Protein AF-U9TVP6-F1 (afdb_monomer_lite)

pLDDT: mean 78.72, std 11.28, range [47.72, 93.12]

Secondary structure (DSSP, 8-state):
-BHHHHHHHHHHHTHHHHGGG---GGG-EEEEEE----TT-HHHHHHHT--TTS-HHHHHHHTTPEEPPTT-BHHHHTTSS-TTEEEEEEPPPP---

Organism: Rhizophagus irregularis (strain DAOM 181602 / DAOM 197198 / MUCL 43194) (NCBI:txid747089)

Radius of gyration: 14.05 Å; chains: 1; bounding box: 32×32×34 Å

Sequence (97 aa):
MTVAELKDMIYEKNKNDFKDKKFDANKLNLWLVDIPYDTENVQLRTLQNRSRDMDEENIIQELGGEKLSPVDDIGDIFRYDSKNIRIIVQPPPPATT

Structure (mmCIF, N/CA/C/O backbone):
data_AF-U9TVP6-F1
#
_entry.id   AF-U9TVP6-F1
#
loop_
_atom_site.group_PDB
_atom_site.id
_atom_site.type_symbol
_atom_site.label_atom_id
_atom_site.label_alt_id
_atom_site.label_comp_id
_atom_site.label_asym_id
_atom_site.label_entity_id
_atom_site.label_seq_id
_atom_site.pdbx_PDB_ins_code
_atom_site.Cartn_x
_atom_site.Cartn_y
_atom_site.Cartn_z
_atom_site.occupancy
_atom_site.B_iso_or_equiv
_atom_site.auth_seq_id
_atom_site.auth_comp_id
_atom_site.auth_asym_id
_atom_site.auth_atom_id
_atom_site.pdbx_PDB_model_num
ATOM 1 N N . MET A 1 1 ? -0.173 -12.227 -3.078 1.00 87.44 1 MET A N 1
ATOM 2 C CA . MET A 1 1 ? -0.380 -11.430 -1.845 1.00 87.44 1 MET A CA 1
ATOM 3 C C . MET A 1 1 ? -1.210 -10.252 -2.266 1.00 87.44 1 MET A C 1
ATOM 5 O O . MET A 1 1 ? -0.787 -9.527 -3.157 1.00 87.44 1 MET A O 1
ATOM 9 N N . THR A 1 2 ? -2.375 -10.081 -1.667 1.00 93.12 2 THR A N 1
ATOM 10 C CA . THR A 1 2 ? -3.300 -9.011 -2.039 1.00 93.12 2 THR A CA 1
ATOM 11 C C . THR A 1 2 ? -2.916 -7.684 -1.392 1.00 93.12 2 THR A C 1
ATOM 13 O O . THR A 1 2 ? -2.215 -7.627 -0.378 1.00 93.12 2 THR A O 1
ATOM 16 N N . VAL A 1 3 ? -3.416 -6.593 -1.960 1.00 91.00 3 VAL A N 1
ATOM 17 C CA . VAL A 1 3 ? -3.329 -5.255 -1.364 1.00 91.00 3 VAL A CA 1
ATOM 18 C C . VAL A 1 3 ? -3.976 -5.221 0.023 1.00 91.00 3 VAL A C 1
ATOM 20 O O . VAL A 1 3 ? -3.458 -4.543 0.907 1.00 91.00 3 VAL A O 1
ATOM 23 N N . ALA A 1 4 ? -5.071 -5.955 0.252 1.00 91.50 4 ALA A N 1
ATOM 24 C CA . ALA A 1 4 ? -5.689 -6.070 1.575 1.00 91.50 4 ALA A CA 1
ATOM 25 C C . ALA A 1 4 ? -4.726 -6.671 2.615 1.00 91.50 4 ALA A C 1
ATOM 27 O O . ALA A 1 4 ? -4.504 -6.068 3.663 1.00 91.50 4 ALA A O 1
ATOM 28 N N . GLU A 1 5 ? -4.078 -7.791 2.287 1.00 93.00 5 GLU A N 1
ATOM 29 C CA . GLU A 1 5 ? -3.075 -8.417 3.162 1.00 93.00 5 GLU A CA 1
ATOM 30 C C . GLU A 1 5 ? -1.884 -7.479 3.421 1.00 93.00 5 GLU A C 1
ATOM 32 O O . GLU A 1 5 ? -1.372 -7.398 4.541 1.00 93.00 5 GLU A O 1
ATOM 37 N N . LEU A 1 6 ? -1.467 -6.713 2.407 1.00 91.81 6 LEU A N 1
ATOM 38 C CA . LEU A 1 6 ? -0.412 -5.713 2.562 1.00 91.81 6 LEU A CA 1
ATOM 39 C C . LEU A 1 6 ? -0.829 -4.572 3.507 1.00 91.81 6 LEU A C 1
ATOM 41 O O . LEU A 1 6 ? -0.015 -4.140 4.327 1.00 91.81 6 LEU A O 1
ATOM 45 N N . LYS A 1 7 ? -2.079 -4.093 3.430 1.00 91.38 7 LYS A N 1
ATOM 46 C CA . LYS A 1 7 ? -2.610 -3.081 4.361 1.00 91.38 7 LYS A CA 1
ATOM 47 C C . LYS A 1 7 ? -2.551 -3.574 5.803 1.00 91.38 7 LYS A C 1
ATOM 49 O O . LYS A 1 7 ? -2.070 -2.838 6.664 1.00 91.38 7 LYS A O 1
ATOM 54 N N . ASP A 1 8 ? -2.963 -4.813 6.050 1.00 92.19 8 ASP A N 1
ATOM 55 C CA . ASP A 1 8 ? -2.924 -5.418 7.384 1.00 92.19 8 ASP A CA 1
ATOM 56 C C . ASP A 1 8 ? -1.485 -5.523 7.911 1.00 92.19 8 ASP A C 1
ATOM 58 O O . ASP A 1 8 ? -1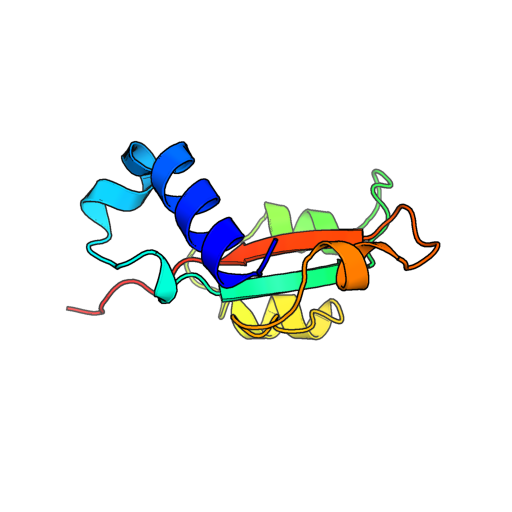.198 -5.119 9.041 1.00 92.19 8 ASP A O 1
ATOM 62 N N . MET A 1 9 ? -0.542 -5.970 7.072 1.00 92.19 9 MET A N 1
ATOM 63 C CA . MET A 1 9 ? 0.879 -6.038 7.435 1.00 92.19 9 MET A CA 1
ATOM 64 C C . MET A 1 9 ? 1.478 -4.666 7.768 1.00 92.19 9 MET A C 1
ATOM 66 O O . MET A 1 9 ? 2.237 -4.538 8.733 1.00 92.19 9 MET A O 1
ATOM 70 N N . ILE A 1 10 ? 1.169 -3.638 6.972 1.00 90.38 10 ILE A N 1
ATOM 71 C CA . ILE A 1 10 ? 1.646 -2.268 7.204 1.00 90.38 10 ILE A CA 1
ATOM 72 C C . ILE A 1 10 ? 1.047 -1.713 8.494 1.00 90.38 10 ILE A C 1
ATOM 74 O O . ILE A 1 10 ? 1.769 -1.096 9.281 1.00 90.38 10 ILE A O 1
ATOM 78 N N . TYR A 1 11 ? -0.246 -1.942 8.725 1.00 89.69 11 TYR A N 1
ATOM 79 C CA . TYR A 1 11 ? -0.926 -1.501 9.935 1.00 89.69 11 TYR A CA 1
ATOM 80 C C . TYR A 1 11 ? -0.309 -2.124 11.188 1.00 89.69 11 TYR A C 1
ATOM 82 O O . TYR A 1 11 ? 0.049 -1.400 12.114 1.00 89.69 11 TYR A O 1
ATOM 90 N N . GLU A 1 12 ? -0.103 -3.442 11.202 1.00 90.31 12 GLU A N 1
ATOM 91 C CA . GLU A 1 12 ? 0.481 -4.128 12.359 1.00 90.31 12 GLU A CA 1
ATOM 92 C C . GLU A 1 12 ? 1.942 -3.723 12.607 1.00 90.31 12 GLU A C 1
ATOM 94 O O . GLU A 1 12 ? 2.336 -3.530 13.758 1.00 90.31 12 GLU A O 1
ATOM 99 N N . LYS A 1 13 ? 2.746 -3.505 11.556 1.00 90.50 13 LYS A N 1
ATOM 100 C CA . LYS A 1 13 ? 4.128 -3.016 11.721 1.00 90.50 13 LYS A CA 1
ATOM 101 C C . LYS A 1 13 ? 4.210 -1.591 12.268 1.00 90.50 13 LYS A C 1
ATOM 103 O O . LYS A 1 13 ? 5.137 -1.295 13.014 1.00 90.50 13 LYS A O 1
ATOM 108 N N . ASN A 1 14 ? 3.254 -0.730 11.921 1.00 85.81 14 ASN A N 1
ATOM 109 C CA . ASN A 1 14 ? 3.215 0.676 12.344 1.00 85.81 14 ASN A CA 1
ATOM 110 C C . ASN A 1 14 ? 2.150 0.927 13.421 1.00 85.81 14 ASN A C 1
ATOM 112 O O . ASN A 1 14 ? 1.680 2.047 13.614 1.00 85.81 14 ASN A O 1
ATOM 116 N N . LYS A 1 15 ? 1.760 -0.121 14.153 1.00 84.19 15 LYS A N 1
ATOM 117 C CA . LYS A 1 15 ? 0.655 -0.079 15.115 1.00 84.19 15 LYS A CA 1
ATOM 118 C C . LYS A 1 15 ? 0.836 0.991 16.184 1.00 84.19 15 LYS A C 1
ATOM 120 O O . LYS A 1 15 ? -0.143 1.608 16.585 1.00 84.19 15 LYS A O 1
ATOM 125 N N . ASN A 1 16 ? 2.072 1.238 16.616 1.00 83.62 16 ASN A N 1
ATOM 126 C CA . ASN A 1 16 ? 2.378 2.285 17.593 1.00 83.62 16 ASN A CA 1
ATOM 127 C C . ASN A 1 16 ? 2.064 3.689 17.055 1.00 83.62 16 ASN A C 1
ATOM 129 O O . ASN A 1 16 ? 1.505 4.493 17.791 1.00 83.62 16 ASN A O 1
ATOM 133 N N . ASP A 1 17 ? 2.329 3.947 15.773 1.00 79.06 17 ASP A N 1
ATOM 134 C CA . ASP A 1 17 ? 2.059 5.238 15.124 1.00 79.06 17 ASP A CA 1
ATOM 135 C C . ASP A 1 17 ? 0.575 5.415 14.753 1.00 79.06 17 ASP A C 1
ATOM 137 O O . ASP A 1 17 ? 0.092 6.534 14.546 1.00 79.06 17 ASP A O 1
ATOM 141 N N . PHE A 1 18 ? -0.166 4.307 14.651 1.00 79.31 18 PHE A N 1
ATOM 142 C CA . PHE A 1 18 ? -1.592 4.297 14.310 1.00 79.31 18 PHE A CA 1
ATOM 143 C C . PHE A 1 18 ? -2.526 4.166 15.514 1.00 79.31 18 PHE A C 1
ATOM 145 O O . PHE A 1 18 ? -3.711 4.481 15.390 1.00 79.31 18 PHE A O 1
ATOM 152 N N . LYS A 1 19 ? -2.014 3.769 16.685 1.00 75.06 19 LYS A N 1
ATOM 153 C CA . LYS A 1 19 ? -2.808 3.473 17.888 1.00 75.06 19 LYS A CA 1
ATOM 154 C C . LYS A 1 19 ? -3.758 4.606 18.281 1.00 75.06 19 LYS A C 1
ATOM 156 O O . LYS A 1 19 ? -4.912 4.351 18.620 1.00 75.06 19 LYS A O 1
ATOM 161 N N . ASP A 1 20 ? -3.294 5.847 18.183 1.00 75.75 20 ASP A N 1
ATOM 162 C CA . ASP A 1 20 ? -4.062 7.024 18.604 1.00 75.75 20 ASP A CA 1
ATOM 163 C C . ASP A 1 20 ? -5.074 7.495 17.549 1.00 75.75 20 ASP A C 1
ATOM 165 O O . ASP A 1 20 ? -5.979 8.272 17.851 1.00 75.75 20 ASP A O 1
ATOM 169 N N . LYS A 1 21 ? -4.960 7.000 16.310 1.00 72.31 21 LYS A N 1
ATOM 170 C CA . LYS A 1 21 ? -5.773 7.442 15.169 1.00 72.31 21 LYS A CA 1
ATOM 171 C C . LYS A 1 21 ? -7.093 6.676 15.014 1.00 72.31 21 LYS A C 1
ATOM 173 O O . LYS A 1 21 ? -7.912 7.069 14.189 1.00 72.31 21 LYS A O 1
ATOM 178 N N . LYS A 1 22 ? -7.320 5.618 15.808 1.00 77.94 22 LYS A N 1
ATOM 179 C CA . LYS A 1 22 ? -8.591 4.865 15.903 1.00 77.94 22 LYS A CA 1
ATOM 180 C C . LYS A 1 22 ? -9.211 4.497 14.541 1.00 77.94 22 LYS A C 1
ATOM 182 O O . LYS A 1 22 ? -10.401 4.721 14.314 1.00 77.94 22 LYS A O 1
ATOM 187 N N . PHE A 1 23 ? -8.419 3.938 13.631 1.00 81.81 23 PHE A N 1
ATOM 188 C CA . PHE A 1 23 ? -8.912 3.435 12.347 1.00 81.81 23 PHE A CA 1
ATOM 189 C C . PHE A 1 23 ? -8.454 1.998 12.102 1.00 81.81 23 PHE A C 1
ATOM 191 O O . PHE A 1 23 ? -7.406 1.591 12.590 1.00 81.81 23 PHE A O 1
ATOM 198 N N . ASP A 1 24 ? -9.236 1.251 11.327 1.00 84.19 24 ASP A N 1
ATOM 199 C CA . ASP A 1 24 ? -8.920 -0.124 10.937 1.00 84.19 24 ASP A CA 1
ATOM 200 C C . ASP A 1 24 ? -7.995 -0.155 9.714 1.00 84.19 24 ASP A C 1
ATOM 202 O O . ASP A 1 24 ? -8.069 0.720 8.850 1.00 84.19 24 ASP A O 1
ATOM 206 N N . ALA A 1 25 ? -7.165 -1.192 9.587 1.00 83.44 25 ALA A N 1
ATOM 207 C CA . ALA A 1 25 ? -6.200 -1.343 8.491 1.00 83.44 25 ALA A CA 1
ATOM 208 C C . ALA A 1 25 ? -6.821 -1.188 7.086 1.00 83.44 25 ALA A C 1
ATOM 210 O O . ALA A 1 25 ? -6.207 -0.609 6.189 1.00 83.44 25 ALA A O 1
ATOM 211 N N . ASN A 1 26 ? -8.075 -1.615 6.904 1.00 84.75 26 ASN A N 1
ATOM 212 C CA . ASN A 1 26 ? -8.810 -1.468 5.645 1.00 84.75 26 ASN A CA 1
ATOM 213 C C . ASN A 1 26 ? -9.033 0.000 5.217 1.00 84.75 26 ASN A C 1
ATOM 215 O O . ASN A 1 26 ? -9.234 0.251 4.026 1.00 84.75 26 ASN A O 1
ATOM 219 N N . LYS A 1 27 ? -8.954 0.961 6.151 1.00 86.50 27 LYS A N 1
ATOM 220 C CA . LYS A 1 27 ? -9.064 2.404 5.890 1.00 86.50 27 LYS A CA 1
ATOM 221 C C . LYS A 1 27 ? -7.769 3.029 5.374 1.00 86.50 27 LYS A C 1
ATOM 223 O O . LYS A 1 27 ? -7.794 4.187 4.966 1.00 86.50 27 LYS A O 1
ATOM 228 N N . LEU A 1 28 ? -6.654 2.294 5.372 1.00 88.19 28 LEU A N 1
ATOM 229 C CA . LEU A 1 28 ? -5.438 2.730 4.689 1.00 88.19 28 LEU A CA 1
ATOM 230 C C . LEU A 1 28 ? -5.703 2.810 3.182 1.00 88.19 28 LEU A C 1
ATOM 232 O O . LEU A 1 28 ? -6.189 1.850 2.576 1.00 88.19 28 LEU A O 1
ATOM 236 N N . ASN A 1 29 ? -5.341 3.926 2.559 1.00 89.06 29 ASN A N 1
ATOM 237 C CA . ASN A 1 29 ? -5.231 4.017 1.109 1.00 89.06 29 ASN A CA 1
ATOM 238 C C . ASN A 1 29 ? -3.785 3.702 0.716 1.00 89.06 29 ASN A C 1
ATOM 240 O O . ASN A 1 29 ? -2.844 4.253 1.291 1.00 89.06 29 ASN A O 1
ATOM 244 N N . LEU A 1 30 ? -3.617 2.790 -0.240 1.00 90.25 30 LEU A N 1
ATOM 245 C CA . LEU A 1 30 ? -2.325 2.497 -0.851 1.00 90.25 30 LEU A CA 1
ATOM 246 C C . LEU A 1 30 ? -2.346 3.040 -2.273 1.00 90.25 30 LEU A C 1
ATOM 248 O O . LEU A 1 30 ? -3.308 2.806 -3.006 1.00 90.25 30 LEU A O 1
ATOM 252 N N . TRP A 1 31 ? -1.291 3.758 -2.632 1.00 89.69 31 TRP A N 1
ATOM 253 C CA . TRP A 1 31 ? -1.155 4.388 -3.937 1.00 89.69 31 TRP A CA 1
ATOM 254 C C . TRP A 1 31 ? 0.124 3.926 -4.607 1.00 89.69 31 TRP A C 1
ATOM 256 O O . TRP A 1 31 ? 1.180 3.921 -3.973 1.00 89.69 31 TRP A O 1
ATOM 266 N N . LEU A 1 32 ? 0.028 3.560 -5.875 1.00 89.56 32 LEU A N 1
ATOM 267 C CA . LEU A 1 32 ? 1.156 3.231 -6.726 1.00 89.56 32 LEU A CA 1
ATOM 268 C C . LEU A 1 32 ? 1.655 4.498 -7.410 1.00 89.56 32 LEU A C 1
ATOM 270 O O . LEU A 1 32 ? 0.866 5.199 -8.030 1.00 89.56 32 LEU A O 1
ATOM 274 N N . VAL A 1 33 ? 2.949 4.781 -7.321 1.00 86.12 33 VAL A N 1
ATOM 275 C CA . VAL A 1 33 ? 3.579 5.886 -8.054 1.00 86.12 33 VAL A CA 1
ATOM 276 C C . VAL A 1 33 ? 4.846 5.400 -8.742 1.00 86.12 33 VAL A C 1
ATOM 278 O O . VAL A 1 33 ? 5.578 4.584 -8.182 1.00 86.12 33 VAL A O 1
ATOM 281 N N . ASP A 1 34 ? 5.133 5.925 -9.928 1.00 86.75 34 ASP A N 1
ATOM 282 C CA . ASP A 1 34 ? 6.354 5.625 -10.6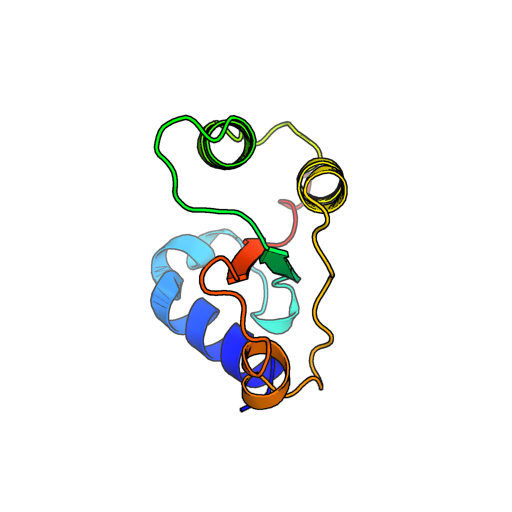79 1.00 86.75 34 ASP A CA 1
ATOM 283 C C . ASP A 1 34 ? 7.285 6.847 -10.668 1.00 86.75 34 ASP A C 1
ATOM 285 O O . ASP A 1 34 ? 7.245 7.696 -11.556 1.00 86.75 34 ASP A O 1
ATOM 289 N N . ILE A 1 35 ? 8.075 6.991 -9.595 1.00 81.38 35 ILE A N 1
ATOM 290 C CA . ILE A 1 35 ? 8.865 8.203 -9.328 1.00 81.38 35 ILE A CA 1
ATOM 291 C C . ILE A 1 35 ? 10.330 7.842 -9.036 1.00 81.38 35 ILE A C 1
ATOM 293 O O . ILE A 1 35 ? 10.623 7.172 -8.029 1.00 81.38 35 ILE A O 1
ATOM 297 N N . PRO A 1 36 ? 11.289 8.308 -9.861 1.00 79.38 36 PRO A N 1
ATOM 298 C CA . PRO A 1 36 ? 12.702 8.007 -9.666 1.00 79.38 36 PRO A CA 1
ATOM 299 C C . PRO A 1 36 ? 13.229 8.571 -8.347 1.00 79.38 36 PRO A C 1
ATOM 301 O O . PRO A 1 36 ? 12.828 9.653 -7.921 1.00 79.38 36 PRO A O 1
ATOM 304 N N . TYR A 1 37 ? 14.144 7.831 -7.702 1.00 67.94 37 TYR A N 1
ATOM 305 C CA . TYR A 1 37 ? 14.753 8.198 -6.406 1.00 67.94 37 TYR A CA 1
ATOM 306 C C . TYR A 1 37 ? 15.743 9.354 -6.486 1.00 67.94 37 TYR A C 1
ATOM 308 O O . TYR A 1 37 ? 16.312 9.723 -5.467 1.00 67.94 37 TYR A O 1
ATOM 316 N N . ASP A 1 38 ? 15.965 9.925 -7.665 1.00 71.38 38 ASP A N 1
ATOM 317 C CA . ASP A 1 38 ? 17.057 10.867 -7.821 1.00 71.38 38 ASP A CA 1
ATOM 318 C C . ASP A 1 38 ? 16.917 12.098 -6.909 1.00 71.38 38 ASP A C 1
ATOM 320 O O . ASP A 1 38 ? 15.819 12.576 -6.611 1.00 71.38 38 ASP A O 1
ATOM 324 N N . THR A 1 39 ? 18.058 12.586 -6.432 1.00 55.19 39 THR A N 1
ATOM 325 C CA . THR A 1 39 ? 18.184 13.494 -5.271 1.00 55.19 39 THR A CA 1
ATOM 326 C C . THR A 1 39 ? 17.579 14.889 -5.529 1.00 55.19 39 THR A C 1
ATOM 328 O O . THR A 1 39 ? 17.291 15.655 -4.599 1.00 55.19 39 THR A O 1
ATOM 331 N N . GLU A 1 40 ? 17.346 15.208 -6.802 1.00 61.50 40 GLU A N 1
ATOM 332 C CA . GLU A 1 40 ? 16.723 16.442 -7.288 1.00 61.50 40 GLU A CA 1
ATOM 333 C C . GLU A 1 40 ? 15.216 16.315 -7.537 1.00 61.50 40 GLU A C 1
ATOM 335 O O . GLU A 1 40 ? 14.586 17.289 -7.947 1.00 61.50 40 GLU A O 1
ATOM 340 N N . ASN A 1 41 ? 14.606 15.151 -7.287 1.00 67.00 41 ASN A N 1
ATOM 341 C CA . ASN A 1 41 ? 13.206 14.955 -7.626 1.00 67.00 41 ASN A CA 1
ATOM 342 C C . ASN A 1 41 ? 12.289 15.812 -6.735 1.00 67.00 41 ASN A C 1
ATOM 344 O O . ASN A 1 41 ? 11.974 15.470 -5.589 1.00 67.00 41 ASN A O 1
ATOM 348 N N . VAL A 1 42 ? 11.850 16.938 -7.300 1.00 68.94 42 VAL A N 1
ATOM 349 C CA . VAL A 1 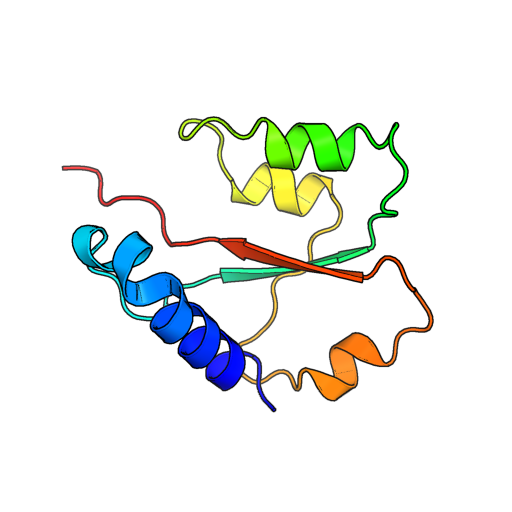42 ? 10.925 17.900 -6.693 1.00 68.94 42 VAL A CA 1
ATOM 350 C C . VAL A 1 42 ? 9.669 17.194 -6.187 1.00 68.94 42 VAL A C 1
ATOM 352 O O . VAL A 1 42 ? 9.191 17.526 -5.111 1.00 68.94 42 VAL A O 1
ATOM 355 N N . GLN A 1 43 ? 9.200 16.152 -6.877 1.00 67.88 43 GLN A N 1
ATOM 356 C CA . GLN A 1 43 ? 8.021 15.373 -6.498 1.00 67.88 43 GLN A CA 1
ATOM 357 C C . GLN A 1 43 ? 8.211 14.611 -5.181 1.00 67.88 43 GLN A C 1
ATOM 359 O O . GLN A 1 43 ? 7.335 14.629 -4.317 1.00 67.88 43 GLN A O 1
ATOM 364 N N . LEU A 1 44 ? 9.380 13.988 -4.982 1.00 69.31 44 LEU A N 1
ATOM 365 C CA . LEU A 1 44 ? 9.709 13.324 -3.716 1.00 69.31 44 LEU A CA 1
ATOM 366 C C . LEU A 1 44 ? 9.877 14.333 -2.586 1.00 69.31 44 LEU A C 1
ATOM 368 O O . LEU A 1 44 ? 9.430 14.073 -1.471 1.00 69.31 44 LEU A O 1
ATOM 372 N N . ARG A 1 45 ? 10.475 15.496 -2.868 1.00 70.38 45 ARG A N 1
ATOM 373 C CA . ARG A 1 45 ? 10.562 16.585 -1.889 1.00 70.38 45 ARG A CA 1
ATOM 374 C C . ARG A 1 45 ? 9.179 17.107 -1.511 1.00 70.38 45 ARG A C 1
ATOM 376 O O . ARG A 1 45 ? 8.952 17.351 -0.334 1.00 70.38 45 ARG A O 1
ATOM 383 N N . THR A 1 46 ? 8.248 17.224 -2.455 1.00 71.19 46 THR A N 1
ATOM 384 C CA . THR A 1 46 ? 6.851 17.593 -2.178 1.00 71.19 46 THR A CA 1
ATOM 385 C C . THR A 1 46 ? 6.166 16.560 -1.280 1.00 71.19 46 THR A C 1
ATOM 387 O O . THR A 1 46 ? 5.513 16.941 -0.312 1.00 71.19 46 THR A O 1
ATOM 390 N N . LEU A 1 47 ? 6.380 15.259 -1.523 1.00 69.75 47 LEU A N 1
ATOM 391 C CA . LEU A 1 47 ? 5.874 14.192 -0.647 1.00 69.75 47 LEU A CA 1
ATOM 392 C C . LEU A 1 47 ? 6.488 14.231 0.759 1.00 69.75 47 LEU A C 1
ATOM 394 O O . LEU A 1 47 ? 5.781 14.040 1.745 1.00 69.75 47 LEU A O 1
ATOM 398 N N . GLN A 1 48 ? 7.797 14.467 0.860 1.00 67.50 48 GLN A N 1
ATOM 399 C CA . GLN A 1 48 ? 8.519 14.517 2.136 1.00 67.50 48 GLN A CA 1
ATOM 400 C C . GLN A 1 48 ? 8.191 15.774 2.948 1.00 67.50 48 GLN A C 1
ATOM 402 O O . GLN A 1 48 ? 8.081 15.700 4.168 1.00 67.50 48 GLN A O 1
ATOM 407 N N . ASN A 1 49 ? 7.995 16.912 2.280 1.00 66.06 49 ASN A N 1
ATOM 408 C CA . ASN A 1 49 ? 7.639 18.192 2.895 1.00 66.06 49 ASN A CA 1
ATOM 409 C C . ASN A 1 49 ? 6.130 18.332 3.165 1.00 66.06 49 ASN A C 1
ATOM 411 O O . ASN A 1 49 ? 5.657 19.435 3.437 1.00 66.06 49 ASN A O 1
ATOM 415 N N . ARG A 1 50 ? 5.366 17.234 3.089 1.00 64.56 50 ARG A N 1
ATOM 416 C CA . ARG A 1 50 ? 3.939 17.182 3.427 1.00 64.56 50 ARG A CA 1
ATOM 417 C C . ARG A 1 50 ? 3.685 17.827 4.800 1.00 64.56 50 ARG A C 1
ATOM 419 O O . ARG A 1 50 ? 4.066 17.272 5.831 1.00 64.56 50 ARG A O 1
ATOM 426 N N . SER A 1 51 ? 2.974 18.958 4.814 1.00 53.00 51 SER A N 1
ATOM 427 C CA . SER A 1 51 ? 2.256 19.421 6.009 1.00 53.00 51 SER A CA 1
ATOM 428 C C . SER A 1 51 ? 0.960 18.622 6.161 1.00 53.00 51 SER A C 1
ATOM 430 O O . SER A 1 51 ? 0.388 18.173 5.169 1.00 53.00 51 SER A O 1
ATOM 432 N N . ARG A 1 52 ? 0.470 18.485 7.398 1.00 54.03 52 ARG A N 1
ATOM 433 C CA . ARG A 1 52 ? -0.814 17.836 7.728 1.00 54.03 52 ARG A CA 1
ATOM 434 C C . ARG A 1 52 ? -2.033 18.531 7.099 1.00 54.03 52 ARG A C 1
ATOM 436 O O . ARG A 1 52 ? -3.113 17.957 7.123 1.00 54.03 52 ARG A O 1
ATOM 443 N N . ASP A 1 53 ? -1.848 19.735 6.559 1.00 47.72 53 ASP A N 1
ATOM 444 C CA . ASP A 1 53 ? -2.923 20.625 6.109 1.00 47.72 53 ASP A CA 1
ATOM 445 C C . ASP A 1 53 ? -3.197 20.584 4.596 1.00 47.72 53 ASP A C 1
ATOM 447 O O . ASP A 1 53 ? -4.121 21.248 4.136 1.00 47.72 53 ASP A O 1
ATOM 451 N N . MET A 1 54 ? -2.404 19.857 3.799 1.00 54.53 54 MET A N 1
ATOM 452 C CA . MET A 1 54 ? -2.690 19.705 2.365 1.00 54.53 54 MET A CA 1
ATOM 453 C C . MET A 1 54 ? -3.577 18.487 2.109 1.00 54.53 54 MET A C 1
ATOM 455 O O . MET A 1 54 ? -3.333 17.429 2.687 1.00 54.53 54 MET A O 1
ATOM 459 N N . ASP A 1 55 ? -4.551 18.626 1.199 1.00 62.81 55 ASP A N 1
ATOM 460 C CA . ASP A 1 55 ? -5.360 17.516 0.683 1.00 62.81 55 ASP A CA 1
ATOM 461 C C . ASP A 1 55 ? -4.446 16.471 0.041 1.00 62.81 55 ASP A C 1
ATOM 463 O O . ASP A 1 55 ? -4.023 16.550 -1.114 1.00 62.81 55 ASP A O 1
ATOM 467 N N . GLU A 1 56 ? -4.112 15.489 0.863 1.00 67.56 56 GLU A N 1
ATOM 468 C CA . GLU A 1 56 ? -3.107 14.473 0.620 1.00 67.56 56 GLU A CA 1
ATOM 469 C C . GLU A 1 56 ? -3.366 13.652 -0.652 1.00 67.56 56 GLU A C 1
ATOM 471 O O . GLU A 1 56 ? -2.420 13.159 -1.263 1.00 67.56 56 GLU A O 1
ATOM 476 N N . GLU A 1 57 ? -4.632 13.519 -1.042 1.00 69.44 57 GLU A N 1
ATOM 477 C CA . GLU A 1 57 ? -5.071 12.813 -2.246 1.00 69.44 57 GLU A CA 1
ATOM 478 C C . GLU A 1 57 ? -4.739 13.588 -3.530 1.00 69.44 57 GLU A C 1
ATOM 480 O O . GLU A 1 57 ? -4.247 12.988 -4.484 1.00 69.44 57 GLU A O 1
ATOM 485 N N . ASN A 1 58 ? -4.903 14.916 -3.536 1.00 70.12 58 ASN A N 1
ATOM 486 C CA . ASN A 1 58 ? -4.634 15.747 -4.715 1.00 70.12 58 ASN A CA 1
ATOM 487 C C . ASN A 1 58 ? -3.151 15.704 -5.101 1.00 70.12 58 ASN A C 1
ATOM 489 O O . ASN A 1 58 ? -2.821 15.531 -6.270 1.00 70.12 58 ASN A O 1
ATOM 493 N N . ILE A 1 59 ? -2.253 15.767 -4.113 1.00 71.25 59 ILE A N 1
ATOM 494 C CA . ILE A 1 59 ? -0.805 15.681 -4.358 1.00 71.25 59 ILE A CA 1
ATOM 495 C C . ILE A 1 59 ? -0.447 14.319 -4.948 1.00 71.25 59 ILE A C 1
ATOM 497 O O . ILE A 1 59 ? 0.326 14.240 -5.892 1.00 71.25 59 ILE A O 1
ATOM 501 N N . ILE A 1 60 ? -0.997 13.228 -4.412 1.00 78.75 60 ILE A N 1
ATOM 502 C CA . ILE A 1 60 ? -0.674 11.887 -4.910 1.00 78.75 60 ILE A CA 1
ATOM 503 C C . ILE A 1 60 ? -1.170 11.716 -6.353 1.00 78.75 60 ILE A C 1
ATOM 505 O O . ILE A 1 60 ? -0.450 11.149 -7.170 1.00 78.75 60 ILE A O 1
ATOM 509 N N . GLN A 1 61 ? -2.336 12.269 -6.694 1.00 78.69 61 GLN A N 1
ATOM 510 C CA . GLN A 1 61 ? -2.842 12.282 -8.069 1.00 78.69 61 GLN A CA 1
ATOM 511 C C . GLN A 1 61 ? -1.976 13.129 -9.017 1.00 78.69 61 GLN A C 1
ATOM 513 O O . GLN A 1 61 ? -1.688 12.679 -10.124 1.00 78.69 61 GLN A O 1
ATOM 518 N N . GLU A 1 62 ? -1.494 14.306 -8.593 1.00 80.06 62 GLU A N 1
ATOM 519 C CA . GLU A 1 62 ? -0.552 15.128 -9.382 1.00 80.06 62 GLU A CA 1
ATOM 520 C C . GLU A 1 62 ? 0.754 14.389 -9.703 1.00 80.06 62 GLU A C 1
ATOM 522 O O . GLU A 1 62 ? 1.399 14.648 -10.720 1.00 80.06 62 GLU A O 1
ATOM 527 N N . LEU A 1 63 ? 1.132 13.434 -8.855 1.00 78.94 63 LEU A N 1
ATOM 528 C CA . LEU A 1 63 ? 2.292 12.571 -9.049 1.00 78.94 63 LEU A CA 1
ATOM 529 C C . LEU A 1 63 ? 2.017 11.347 -9.931 1.00 78.94 63 LEU A C 1
ATOM 531 O O . LEU A 1 63 ? 2.877 10.473 -10.044 1.00 78.94 63 LEU A O 1
ATOM 535 N N . GLY A 1 64 ? 0.834 11.269 -10.542 1.00 83.44 64 GLY A N 1
ATOM 536 C CA . GLY A 1 64 ? 0.396 10.109 -11.315 1.00 83.44 64 GLY A CA 1
ATOM 537 C C . GLY A 1 64 ? 0.046 8.908 -10.437 1.00 83.44 64 GLY A C 1
ATOM 538 O O . GLY A 1 64 ? 0.138 7.773 -10.891 1.00 83.44 64 GLY A O 1
ATOM 539 N N . GLY A 1 65 ? -0.306 9.146 -9.172 1.00 86.12 65 GLY A N 1
ATOM 540 C CA . GLY A 1 65 ? -0.626 8.098 -8.221 1.00 86.12 65 GLY A CA 1
ATOM 541 C C . GLY A 1 65 ? -1.913 7.363 -8.559 1.00 86.12 65 GLY A C 1
ATOM 542 O O . GLY A 1 65 ? -2.989 7.959 -8.609 1.00 86.12 65 GLY A O 1
ATOM 543 N N . GLU A 1 66 ? -1.810 6.049 -8.721 1.00 89.38 66 GLU A N 1
ATOM 544 C CA . GLU A 1 66 ? -2.947 5.166 -8.945 1.00 89.38 66 GLU A CA 1
ATOM 545 C C . GLU A 1 66 ? -3.372 4.509 -7.629 1.00 89.38 66 GLU A C 1
ATOM 547 O O . GLU A 1 66 ? -2.560 3.925 -6.907 1.00 89.38 66 GLU A O 1
ATOM 552 N N . LYS A 1 67 ? -4.659 4.613 -7.287 1.00 90.25 67 LYS A N 1
ATOM 553 C CA . LYS A 1 67 ? -5.194 3.993 -6.074 1.00 90.25 67 LYS A CA 1
ATOM 554 C C . LYS A 1 67 ? -5.300 2.484 -6.261 1.00 90.25 67 LYS A C 1
ATOM 556 O O . LYS A 1 67 ? -6.037 2.024 -7.125 1.00 90.25 67 LYS A O 1
ATOM 561 N N . LEU A 1 68 ? -4.652 1.729 -5.380 1.00 90.25 68 LEU A N 1
ATOM 562 C CA . LEU A 1 68 ? -4.691 0.272 -5.414 1.00 90.25 68 LEU A CA 1
ATOM 563 C C . LEU A 1 68 ? -6.002 -0.270 -4.831 1.00 90.25 68 LEU A C 1
ATOM 565 O O . LEU A 1 68 ? -6.426 0.110 -3.728 1.00 90.25 68 LEU A O 1
ATOM 569 N N . SER A 1 69 ? -6.626 -1.196 -5.554 1.00 90.56 69 SER A N 1
ATOM 570 C CA . SER A 1 69 ? -7.816 -1.907 -5.106 1.00 90.56 69 SER A CA 1
ATOM 571 C C . SER A 1 69 ? -7.433 -2.981 -4.086 1.00 90.56 69 SER A C 1
ATOM 573 O O . SER A 1 69 ? -6.427 -3.662 -4.263 1.00 90.56 69 SER A O 1
ATOM 575 N N . PRO A 1 70 ? -8.223 -3.208 -3.018 1.00 89.06 70 PRO A N 1
ATOM 576 C CA . PRO A 1 70 ? -7.914 -4.225 -2.007 1.00 89.06 70 PRO A CA 1
ATOM 577 C C . PRO A 1 70 ? -7.742 -5.649 -2.555 1.00 89.06 70 PRO A C 1
ATOM 579 O O . PRO A 1 70 ? -7.085 -6.463 -1.910 1.00 89.06 70 PRO A O 1
ATOM 582 N N . VAL A 1 71 ? -8.345 -5.946 -3.709 1.00 90.88 71 VAL A N 1
ATOM 583 C CA . VAL A 1 71 ? -8.295 -7.267 -4.351 1.00 90.88 71 VAL A CA 1
ATOM 584 C C . VAL A 1 71 ? -7.117 -7.436 -5.309 1.00 90.88 71 VAL A C 1
ATOM 586 O O . VAL A 1 71 ? -6.879 -8.560 -5.745 1.00 90.88 71 VAL A O 1
ATOM 589 N N . ASP A 1 72 ? -6.389 -6.363 -5.631 1.00 90.00 72 ASP A N 1
ATOM 590 C CA . ASP A 1 72 ? -5.259 -6.452 -6.556 1.00 90.00 72 ASP A CA 1
ATOM 591 C C . ASP A 1 72 ? -4.147 -7.305 -5.946 1.00 90.00 72 ASP A C 1
ATOM 593 O O . ASP A 1 72 ? -3.881 -7.241 -4.737 1.00 90.00 72 ASP A O 1
ATOM 597 N N . ASP A 1 73 ? -3.477 -8.099 -6.782 1.00 90.19 73 ASP A N 1
ATOM 598 C CA . ASP A 1 73 ? -2.295 -8.842 -6.362 1.00 90.19 73 ASP A CA 1
ATOM 599 C C . ASP A 1 73 ? -1.042 -7.970 -6.505 1.00 90.19 73 ASP A C 1
ATOM 601 O O . ASP A 1 73 ? -0.740 -7.408 -7.559 1.00 90.19 73 ASP A O 1
ATOM 605 N N . ILE A 1 74 ? -0.276 -7.879 -5.421 1.00 86.06 74 ILE A N 1
ATOM 606 C CA . ILE A 1 74 ? 0.965 -7.107 -5.356 1.00 86.06 74 ILE A CA 1
ATOM 607 C C . ILE A 1 74 ? 2.011 -7.628 -6.348 1.00 86.06 74 ILE A C 1
ATOM 609 O O . ILE A 1 74 ? 2.773 -6.842 -6.907 1.00 86.06 74 ILE A O 1
ATOM 613 N N . GLY A 1 75 ? 2.051 -8.937 -6.596 1.00 84.25 75 GLY A N 1
ATOM 614 C CA . GLY A 1 75 ? 2.951 -9.534 -7.576 1.00 84.25 75 GLY A CA 1
ATOM 615 C C . GLY A 1 75 ? 2.673 -9.052 -8.998 1.00 84.25 75 GLY A C 1
ATOM 616 O O . GLY A 1 75 ? 3.620 -8.864 -9.757 1.00 84.25 75 GLY A O 1
ATOM 617 N N . ASP A 1 76 ? 1.411 -8.789 -9.343 1.00 84.44 76 A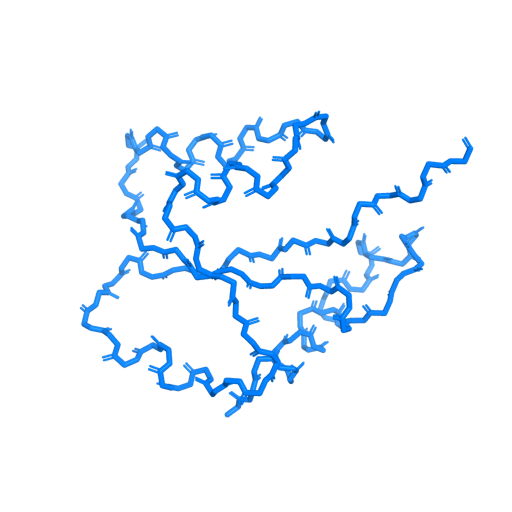SP A N 1
ATOM 618 C CA . ASP A 1 76 ? 1.043 -8.252 -10.656 1.00 84.44 76 ASP A CA 1
ATOM 619 C C . ASP A 1 76 ? 1.372 -6.760 -10.795 1.00 84.44 76 ASP A C 1
ATOM 621 O O . ASP A 1 76 ? 1.780 -6.318 -11.866 1.00 84.44 76 ASP A O 1
ATOM 625 N N . ILE A 1 77 ? 1.311 -6.002 -9.700 1.00 79.94 77 ILE A N 1
ATOM 626 C CA . ILE A 1 77 ? 1.666 -4.575 -9.673 1.00 79.94 77 ILE A CA 1
ATOM 627 C C . ILE A 1 77 ? 3.168 -4.352 -9.918 1.00 79.94 77 ILE A C 1
ATOM 629 O O . ILE A 1 77 ? 3.558 -3.464 -10.672 1.00 79.94 77 ILE A O 1
ATOM 633 N N . PHE A 1 78 ? 4.036 -5.176 -9.324 1.00 74.44 78 PHE A N 1
ATOM 634 C CA . PHE A 1 78 ? 5.495 -5.052 -9.478 1.00 74.44 78 PHE A CA 1
ATOM 635 C C . PHE A 1 78 ? 6.073 -5.825 -10.673 1.00 74.44 78 PHE A C 1
ATOM 637 O O . PHE A 1 78 ? 7.292 -5.910 -10.815 1.00 74.44 78 PHE A O 1
ATOM 644 N N . ARG A 1 79 ? 5.228 -6.376 -11.553 1.00 70.19 79 ARG A N 1
ATOM 645 C CA . ARG A 1 79 ? 5.672 -6.956 -12.834 1.00 70.19 79 ARG A CA 1
ATOM 646 C C . ARG A 1 79 ? 6.122 -5.913 -13.854 1.00 70.19 79 ARG A C 1
ATOM 648 O O . ARG A 1 79 ? 6.702 -6.285 -14.868 1.00 70.19 79 ARG A O 1
ATOM 655 N N . TYR A 1 80 ? 5.855 -4.636 -13.603 1.00 65.69 80 TYR A N 1
ATOM 656 C CA . TYR A 1 80 ? 6.359 -3.539 -14.417 1.00 65.69 80 TYR A CA 1
ATOM 657 C C . TYR A 1 80 ? 7.894 -3.461 -14.356 1.00 65.69 80 TYR A C 1
ATOM 659 O O . TYR A 1 80 ? 8.491 -3.523 -13.285 1.00 65.69 80 TYR A O 1
ATOM 667 N N . ASP A 1 81 ? 8.534 -3.231 -15.506 1.00 71.25 81 ASP A N 1
ATOM 668 C CA . ASP A 1 81 ? 9.999 -3.133 -15.640 1.00 71.25 81 ASP A CA 1
ATOM 669 C C . ASP A 1 81 ? 10.609 -1.871 -14.990 1.00 71.25 81 ASP A C 1
ATOM 671 O O . ASP A 1 81 ? 11.822 -1.639 -15.058 1.00 71.25 81 ASP A O 1
ATOM 675 N N . SER A 1 82 ? 9.786 -1.024 -14.365 1.00 79.12 82 SER A N 1
ATOM 676 C CA . SER A 1 82 ? 10.259 0.200 -13.731 1.00 79.12 82 SER A CA 1
ATOM 677 C C . SER A 1 82 ? 10.848 -0.077 -12.347 1.00 79.12 82 SER A C 1
ATOM 679 O O . SER A 1 82 ? 10.205 -0.605 -11.443 1.00 79.12 82 SER A O 1
ATOM 681 N N . LYS A 1 83 ? 12.089 0.375 -12.143 1.00 79.62 83 LYS A N 1
ATOM 682 C CA . LYS A 1 83 ? 12.766 0.377 -10.832 1.00 79.62 83 LYS A CA 1
ATOM 683 C C . LYS A 1 83 ? 12.316 1.529 -9.928 1.00 79.62 83 LYS A C 1
ATOM 685 O O . LYS A 1 83 ? 12.790 1.639 -8.800 1.00 79.62 83 LYS A O 1
ATOM 690 N N . ASN A 1 84 ? 11.452 2.402 -10.437 1.00 84.19 84 ASN A N 1
ATOM 691 C CA . ASN A 1 84 ? 11.030 3.634 -9.782 1.00 84.19 84 ASN A CA 1
ATOM 692 C C . ASN A 1 84 ? 9.646 3.509 -9.124 1.00 84.19 84 ASN A C 1
ATOM 694 O O . ASN A 1 84 ? 9.159 4.475 -8.534 1.00 84.19 84 ASN A O 1
ATOM 698 N N . ILE A 1 85 ? 9.044 2.318 -9.177 1.00 84.75 85 ILE A N 1
ATOM 699 C CA . ILE A 1 85 ? 7.745 2.022 -8.577 1.00 84.75 85 ILE A CA 1
ATOM 700 C C . ILE A 1 85 ? 7.830 2.107 -7.056 1.00 84.75 85 ILE A C 1
ATOM 702 O O . ILE A 1 85 ? 8.713 1.523 -6.422 1.00 84.75 85 ILE A O 1
ATOM 706 N N . ARG A 1 86 ? 6.868 2.803 -6.453 1.00 83.38 86 ARG A N 1
ATOM 707 C CA . ARG A 1 86 ? 6.727 2.935 -5.003 1.00 83.38 86 ARG A CA 1
ATOM 708 C C . ARG A 1 86 ? 5.277 2.816 -4.589 1.00 83.38 86 ARG A C 1
ATOM 710 O O . ARG A 1 86 ? 4.373 3.174 -5.336 1.00 83.38 86 ARG A O 1
ATOM 717 N N . ILE A 1 87 ? 5.091 2.394 -3.343 1.00 87.00 87 ILE A N 1
ATOM 718 C CA . ILE A 1 87 ? 3.796 2.412 -2.671 1.00 87.00 87 ILE A CA 1
ATOM 719 C C . ILE A 1 87 ? 3.801 3.537 -1.638 1.00 87.00 87 ILE A C 1
ATOM 721 O O . ILE A 1 87 ? 4.625 3.541 -0.722 1.00 87.00 87 ILE A O 1
ATOM 725 N N . ILE A 1 88 ? 2.869 4.477 -1.774 1.00 85.88 88 ILE A N 1
ATOM 726 C CA . ILE A 1 88 ? 2.590 5.501 -0.768 1.00 85.88 88 ILE A CA 1
ATOM 727 C C . ILE A 1 88 ? 1.478 4.984 0.141 1.00 85.88 88 ILE A C 1
ATOM 729 O O . ILE A 1 88 ? 0.405 4.596 -0.321 1.00 85.88 88 ILE A O 1
ATOM 733 N N . VAL A 1 89 ? 1.742 4.997 1.446 1.00 86.75 89 VAL A N 1
ATOM 734 C CA . VAL A 1 89 ? 0.774 4.628 2.482 1.00 86.75 89 VAL A CA 1
ATOM 735 C C . VAL A 1 89 ? 0.124 5.892 3.014 1.00 86.75 89 VAL A C 1
ATOM 737 O O . VAL A 1 89 ? 0.796 6.737 3.605 1.00 8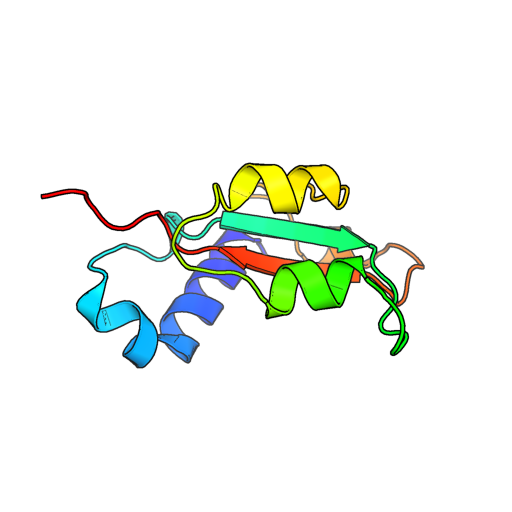6.75 89 VAL A O 1
ATOM 740 N N . GLN A 1 90 ? -1.188 6.004 2.843 1.00 85.31 90 GLN A N 1
ATOM 741 C CA . GLN A 1 90 ? -1.957 7.142 3.316 1.00 85.31 90 GLN A CA 1
ATOM 742 C C . GLN A 1 90 ? -2.989 6.686 4.364 1.00 85.31 90 GLN A C 1
ATOM 744 O O . GLN A 1 90 ? -3.918 5.944 4.027 1.00 85.31 90 GLN A O 1
ATOM 749 N N . PRO A 1 91 ? -2.851 7.097 5.638 1.00 82.81 91 PRO A N 1
ATOM 750 C CA . PRO A 1 91 ? -3.887 6.876 6.638 1.00 82.81 91 PRO A CA 1
ATOM 751 C C . PRO A 1 91 ? -5.130 7.730 6.343 1.00 82.81 91 PRO A C 1
ATOM 753 O O . PRO A 1 91 ? -5.018 8.757 5.674 1.00 82.81 91 PRO A O 1
ATOM 756 N N . PRO A 1 92 ? -6.313 7.340 6.845 1.00 80.06 92 PRO A N 1
ATOM 757 C CA . PRO A 1 92 ? -7.504 8.166 6.703 1.00 80.06 92 PRO A CA 1
ATOM 758 C C . PRO A 1 92 ? -7.303 9.524 7.398 1.00 80.06 92 PRO A C 1
ATOM 760 O O . PRO A 1 92 ? -6.576 9.596 8.399 1.00 80.06 92 PRO A O 1
ATOM 763 N N . PRO A 1 93 ? -7.949 10.592 6.896 1.00 72.56 93 PRO A N 1
ATOM 764 C CA . PRO A 1 93 ? -7.885 11.898 7.531 1.00 72.56 93 PRO A CA 1
ATOM 765 C C . PRO A 1 93 ? -8.385 11.813 8.982 1.00 72.56 93 PRO A C 1
ATOM 767 O O . PRO A 1 93 ? -9.287 11.018 9.280 1.00 72.56 93 PRO A O 1
ATOM 770 N N . PRO A 1 94 ? -7.795 12.595 9.905 1.00 67.12 94 PRO A N 1
ATOM 771 C CA . PRO A 1 94 ? -8.259 12.638 11.283 1.00 67.12 94 PRO A CA 1
ATOM 772 C C . PRO A 1 94 ? -9.727 13.068 11.313 1.00 67.12 94 PRO A C 1
ATOM 774 O O . PRO A 1 94 ? -10.137 13.956 10.570 1.00 67.12 94 PRO A O 1
ATOM 777 N N . ALA A 1 95 ? -10.522 12.433 12.174 1.00 61.97 95 ALA A N 1
ATOM 778 C CA . ALA A 1 95 ? -11.900 12.849 12.381 1.00 61.97 95 ALA A CA 1
ATOM 779 C C . ALA A 1 95 ? -11.904 14.271 12.958 1.00 61.97 95 ALA A C 1
ATOM 781 O O . ALA A 1 95 ? -11.471 1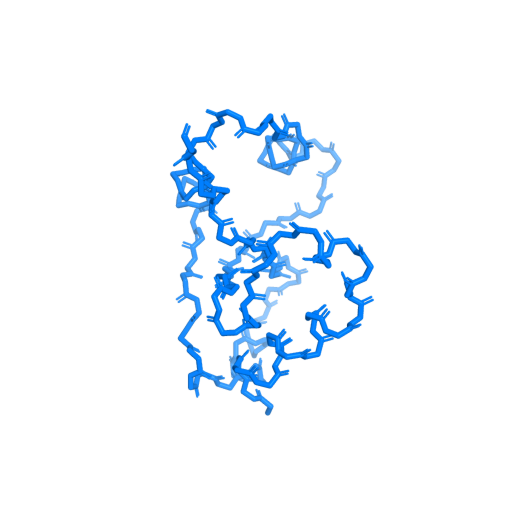4.484 14.093 1.00 61.97 95 ALA A O 1
ATOM 782 N N . THR A 1 96 ? -12.364 15.242 12.171 1.00 56.41 96 THR A N 1
ATOM 783 C CA . THR A 1 96 ? -12.597 16.608 12.640 1.00 56.41 96 THR A CA 1
ATOM 784 C C . THR A 1 96 ? -13.656 16.541 13.742 1.00 56.41 96 THR A C 1
ATOM 786 O O . THR A 1 96 ? -14.762 16.060 13.497 1.00 56.41 96 THR A O 1
ATOM 789 N N . THR A 1 97 ? -13.281 16.920 14.967 1.00 48.69 97 THR A N 1
ATOM 790 C CA . THR A 1 97 ? -14.175 16.974 16.138 1.00 48.69 97 THR A CA 1
ATOM 791 C C . THR A 1 97 ? -14.720 18.381 16.301 1.00 48.69 97 THR A C 1
ATOM 793 O O . THR A 1 97 ? -13.930 19.324 16.071 1.00 48.69 97 THR A O 1
#

InterPro domains:
  IPR045379 Crinkler effector protein, N-terminal [PF20147] (2-90)

Foldseek 3Di:
DFLLVVLQVVCVVCVVVCVVQPDDSVQKWKWKAQADPDPPGVLVVCVVVDDLPDPNVVSCVVRVIDTGDRGDDPVVVPPDPGPRIDIDIDHDRRPDD